Protein AF-A0A2J8B1A2-F1 (afdb_monomer_lite)

Secondary structure (DSSP, 8-state):
-PEEEEEEEEHHHHHHH----TT--HHHHHHHHHHHHGGGGB-TT--B-----------PPP-SS--SS-EEEEEEEE-HHHHHHHHHHHHTSS--HHHHHHHHHHHHHHSSTT--SSSSTT---

Foldseek 3Di:
DFDKAKEWAWPVLCVQQPDDPPPDDPLNSLQVQLQVFLCVQADPVRAGVDDDADFQACPDDDPVPDDPIGIDMHMHGHHPVSVVSLVNVVVVDVDHSRRVSRSSSSRSRQDDPSNPSPPPVPPDD

Structure (mmCIF, N/CA/C/O backbone):
data_AF-A0A2J8B1A2-F1
#
_entry.id   AF-A0A2J8B1A2-F1
#
loop_
_atom_site.group_PDB
_atom_site.id
_atom_site.type_symbol
_atom_site.label_atom_id
_atom_site.label_alt_id
_atom_site.label_comp_id
_atom_site.label_asym_id
_atom_site.label_entity_id
_atom_site.label_seq_id
_atom_site.pdbx_PDB_ins_code
_atom_site.Cartn_x
_atom_site.Cartn_y
_atom_site.Cartn_z
_atom_site.occupancy
_atom_site.B_iso_or_equiv
_atom_site.auth_seq_id
_atom_site.auth_comp_id
_atom_site.auth_asym_id
_atom_site.auth_atom_id
_atom_site.pdbx_PDB_model_num
ATOM 1 N N . MET A 1 1 ? 3.921 16.231 12.729 1.00 57.34 1 MET A N 1
ATOM 2 C CA . MET A 1 1 ? 5.178 15.574 12.301 1.00 57.34 1 MET A CA 1
ATOM 3 C C . MET A 1 1 ? 4.750 14.256 11.677 1.00 57.34 1 MET A C 1
ATOM 5 O O . MET A 1 1 ? 4.120 13.493 12.384 1.00 57.34 1 MET A O 1
ATOM 9 N N . GLY A 1 2 ? 4.925 14.042 10.368 1.00 74.69 2 GLY A N 1
ATOM 10 C CA . GLY A 1 2 ? 4.255 12.924 9.679 1.00 74.69 2 GLY A CA 1
ATOM 11 C C . GLY A 1 2 ? 4.714 11.541 10.159 1.00 74.69 2 GLY A C 1
ATOM 12 O O . GLY A 1 2 ? 5.864 11.372 10.574 1.00 74.69 2 GLY A O 1
ATOM 13 N N . LYS A 1 3 ? 3.827 10.546 10.084 1.00 93.12 3 LYS A N 1
ATOM 14 C CA . LYS A 1 3 ? 4.092 9.169 10.533 1.00 93.12 3 LYS A CA 1
ATOM 15 C C . LYS A 1 3 ? 4.738 8.358 9.417 1.00 93.12 3 LYS A C 1
ATOM 17 O O . LYS A 1 3 ? 4.397 8.524 8.250 1.00 93.12 3 LYS A O 1
ATOM 22 N N . ILE A 1 4 ? 5.695 7.498 9.760 1.00 95.31 4 ILE A N 1
ATOM 23 C CA . ILE A 1 4 ? 6.460 6.736 8.766 1.00 95.31 4 ILE A CA 1
ATOM 24 C C . ILE A 1 4 ? 5.808 5.374 8.537 1.00 95.31 4 ILE A C 1
ATOM 26 O O . ILE A 1 4 ? 5.659 4.588 9.470 1.00 95.31 4 ILE A O 1
ATOM 30 N N . VAL A 1 5 ? 5.505 5.067 7.278 1.00 95.94 5 VAL A N 1
ATOM 31 C CA . VAL A 1 5 ? 5.164 3.717 6.817 1.00 95.94 5 VAL A CA 1
ATOM 32 C C . VAL A 1 5 ? 6.224 3.246 5.825 1.00 95.94 5 VAL A C 1
ATOM 34 O O . VAL A 1 5 ? 6.734 4.027 5.021 1.00 95.94 5 VAL A O 1
ATOM 37 N N . SER A 1 6 ? 6.599 1.972 5.915 1.00 95.44 6 SER A N 1
ATOM 38 C CA . SER A 1 6 ? 7.513 1.331 4.966 1.00 95.44 6 SER A CA 1
ATOM 39 C C . SER A 1 6 ? 6.773 0.261 4.185 1.00 95.44 6 SER A C 1
ATOM 41 O O . SER A 1 6 ? 6.037 -0.521 4.785 1.00 95.44 6 SER A O 1
ATOM 43 N N . VAL A 1 7 ? 6.997 0.219 2.876 1.00 94.88 7 VAL A N 1
ATOM 44 C CA . VAL A 1 7 ? 6.383 -0.741 1.950 1.00 94.88 7 VAL A CA 1
ATOM 45 C C . VAL A 1 7 ? 7.458 -1.400 1.099 1.00 94.88 7 VAL A C 1
ATOM 47 O O . VAL A 1 7 ? 8.445 -0.755 0.741 1.00 94.88 7 VAL A O 1
ATOM 50 N N . ASP A 1 8 ? 7.261 -2.670 0.772 1.00 92.25 8 ASP A N 1
ATOM 51 C CA . ASP A 1 8 ? 8.091 -3.421 -0.160 1.00 92.25 8 ASP A CA 1
ATOM 52 C C . ASP A 1 8 ? 7.287 -3.603 -1.463 1.00 92.25 8 ASP A C 1
ATOM 54 O O . ASP A 1 8 ? 6.296 -4.332 -1.500 1.00 92.25 8 ASP A O 1
ATOM 58 N N . ILE A 1 9 ? 7.695 -2.930 -2.545 1.00 89.31 9 ILE A N 1
ATOM 59 C CA . ILE A 1 9 ? 6.978 -2.954 -3.835 1.00 89.31 9 ILE A CA 1
ATOM 60 C C . ILE A 1 9 ? 7.844 -3.658 -4.896 1.00 89.31 9 ILE A C 1
ATOM 62 O O . ILE A 1 9 ? 9.051 -3.404 -4.956 1.00 89.31 9 ILE A O 1
ATOM 66 N N . PRO A 1 10 ? 7.277 -4.532 -5.754 1.00 86.38 10 PRO A N 1
ATOM 67 C CA . PRO A 1 10 ? 8.035 -5.179 -6.820 1.00 86.38 10 PRO A CA 1
ATOM 68 C C . PRO A 1 10 ? 8.584 -4.166 -7.831 1.00 86.38 10 PRO A C 1
ATOM 70 O O . PRO A 1 10 ? 7.839 -3.352 -8.384 1.00 86.38 10 PRO A O 1
ATOM 73 N N . ASN A 1 11 ? 9.866 -4.288 -8.171 1.00 82.00 11 ASN A N 1
ATOM 74 C CA . ASN A 1 11 ? 10.521 -3.412 -9.145 1.00 82.00 11 ASN A CA 1
ATOM 75 C C . ASN A 1 11 ? 9.856 -3.443 -10.527 1.00 82.00 11 ASN A C 1
ATOM 77 O O . ASN A 1 11 ? 9.821 -2.426 -11.220 1.00 82.00 11 ASN A O 1
ATOM 81 N N . SER A 1 12 ? 9.304 -4.590 -10.926 1.00 79.31 12 SER A N 1
ATOM 82 C CA . SER A 1 12 ? 8.557 -4.738 -12.178 1.00 79.31 12 SER A CA 1
ATOM 83 C C . SER A 1 12 ? 7.296 -3.874 -12.211 1.00 79.31 12 SER A C 1
ATOM 85 O O . SER A 1 12 ? 7.025 -3.246 -13.234 1.00 79.31 12 SER A O 1
ATOM 87 N N . VAL A 1 13 ? 6.572 -3.774 -11.092 1.00 82.94 13 VAL A N 1
ATOM 88 C CA . VAL A 1 13 ? 5.380 -2.925 -10.968 1.00 82.94 13 VAL A CA 1
ATOM 89 C C . VAL A 1 13 ? 5.772 -1.451 -11.038 1.00 82.94 13 VAL A C 1
ATOM 91 O O . VAL A 1 13 ? 5.169 -0.686 -11.786 1.00 82.94 13 VAL A O 1
ATOM 94 N N . ILE A 1 14 ? 6.836 -1.063 -10.334 1.00 85.38 14 ILE A N 1
ATOM 95 C CA . ILE A 1 14 ? 7.335 0.320 -10.332 1.00 85.38 14 ILE A CA 1
ATOM 96 C C . ILE A 1 14 ? 7.725 0.750 -11.745 1.00 85.38 14 ILE A C 1
ATOM 98 O O . ILE A 1 14 ? 7.278 1.791 -12.213 1.00 85.38 14 ILE A O 1
ATOM 102 N N . ARG A 1 15 ? 8.515 -0.064 -12.453 1.00 80.62 15 ARG A N 1
ATOM 103 C CA . ARG A 1 15 ? 8.953 0.244 -13.824 1.00 80.62 15 ARG A CA 1
ATOM 104 C C . ARG A 1 15 ? 7.796 0.316 -14.818 1.00 80.62 15 ARG A C 1
ATOM 106 O O . ARG A 1 15 ? 7.867 1.097 -15.758 1.00 80.62 15 ARG A O 1
ATOM 113 N N . ALA A 1 16 ? 6.777 -0.526 -14.653 1.00 78.44 16 ALA A N 1
ATOM 114 C CA . ALA A 1 16 ? 5.695 -0.646 -15.623 1.00 78.44 16 ALA A CA 1
ATOM 115 C C . ALA A 1 16 ? 4.554 0.359 -15.405 1.00 78.44 16 ALA A C 1
ATOM 117 O O . ALA A 1 16 ? 3.974 0.822 -16.385 1.00 78.44 16 ALA A O 1
ATOM 118 N N . TYR A 1 17 ? 4.229 0.688 -14.151 1.00 79.44 17 TYR A N 1
ATOM 119 C CA . TYR A 1 17 ? 2.990 1.402 -13.816 1.00 79.44 17 TYR A CA 1
ATOM 120 C C . TYR A 1 17 ? 3.214 2.736 -13.104 1.00 79.44 17 TYR A C 1
ATOM 122 O O . TYR A 1 17 ? 2.331 3.595 -13.130 1.00 79.44 17 TYR A O 1
ATOM 130 N N . LEU A 1 18 ? 4.391 2.963 -12.514 1.00 81.81 18 LEU A N 1
ATOM 131 C CA . LEU A 1 18 ? 4.704 4.254 -11.916 1.00 81.81 18 LEU A CA 1
ATOM 132 C C . LEU A 1 18 ? 5.277 5.186 -12.988 1.00 81.81 18 LEU A C 1
ATOM 134 O O . LEU A 1 18 ? 6.462 5.132 -13.316 1.00 81.81 18 LEU A O 1
ATOM 138 N N . LYS A 1 19 ? 4.426 6.057 -13.542 1.00 67.38 19 LYS A N 1
ATOM 139 C CA . LYS A 1 19 ? 4.889 7.159 -14.391 1.00 67.38 19 LYS A CA 1
ATOM 140 C C . LYS A 1 19 ? 5.722 8.112 -13.541 1.00 67.38 19 LYS A C 1
ATOM 142 O O . LYS A 1 19 ? 5.183 8.754 -12.644 1.00 67.38 19 LYS A O 1
ATOM 147 N N . LYS A 1 20 ? 7.022 8.174 -13.808 1.00 62.72 20 LYS A N 1
ATOM 148 C CA . LYS A 1 20 ? 7.902 9.177 -13.218 1.00 62.72 20 LYS A CA 1
ATOM 149 C C . LYS A 1 20 ? 7.802 10.436 -14.071 1.00 62.72 20 LYS A C 1
ATOM 151 O O . LYS A 1 20 ? 8.086 10.368 -15.261 1.00 62.72 20 LYS A O 1
ATOM 156 N N . ASP A 1 21 ? 7.404 11.553 -13.472 1.00 62.66 21 ASP A N 1
ATOM 157 C CA . ASP A 1 21 ? 7.971 12.828 -13.914 1.00 62.66 21 ASP A CA 1
ATOM 158 C C . ASP A 1 21 ? 9.470 12.756 -13.610 1.00 62.66 21 ASP A C 1
ATOM 160 O O . ASP A 1 21 ? 9.844 12.222 -12.560 1.00 62.66 21 ASP A O 1
ATOM 164 N N . ASP A 1 22 ? 10.325 13.256 -14.505 1.00 57.50 22 ASP A N 1
ATOM 165 C CA . ASP A 1 22 ? 11.776 12.986 -14.494 1.00 57.50 22 ASP A CA 1
ATOM 166 C C . ASP A 1 22 ? 12.484 13.304 -13.157 1.00 57.50 22 ASP A C 1
ATOM 168 O O . ASP A 1 22 ? 13.563 12.779 -12.888 1.00 57.50 22 ASP A O 1
ATOM 172 N N . ASN A 1 23 ? 11.852 14.086 -12.272 1.00 66.38 23 ASN A N 1
ATOM 173 C CA . ASN A 1 23 ? 12.392 14.492 -10.974 1.00 66.38 23 ASN A CA 1
ATOM 174 C C . ASN A 1 23 ? 11.625 13.973 -9.734 1.00 66.38 23 ASN A C 1
ATOM 176 O O . ASN A 1 23 ? 12.044 14.256 -8.607 1.00 66.38 23 ASN A O 1
ATOM 180 N N . GLU A 1 24 ? 10.519 13.226 -9.872 1.00 82.94 24 GLU A N 1
ATOM 181 C CA . GLU A 1 24 ? 9.764 12.736 -8.704 1.00 82.94 24 GLU A CA 1
ATOM 182 C C . GLU A 1 24 ? 10.394 11.455 -8.124 1.00 82.94 24 GLU A C 1
ATOM 184 O O . GLU A 1 24 ? 10.493 10.413 -8.778 1.00 82.94 24 GLU A O 1
ATOM 189 N N . LYS A 1 25 ? 10.800 11.503 -6.845 1.00 89.50 25 LYS A N 1
ATOM 190 C CA . LYS A 1 25 ? 11.271 10.311 -6.123 1.00 89.50 25 LYS A CA 1
ATOM 191 C C . LYS A 1 25 ? 10.139 9.285 -6.018 1.00 89.50 25 LYS A C 1
ATOM 193 O O . LYS A 1 25 ? 9.039 9.629 -5.594 1.00 89.50 25 LYS A O 1
ATOM 198 N N . THR A 1 26 ? 10.437 8.006 -6.268 1.00 90.38 26 THR A N 1
ATOM 199 C CA . THR A 1 26 ? 9.466 6.898 -6.153 1.00 90.38 26 THR A CA 1
ATOM 200 C C . THR A 1 26 ? 8.692 6.930 -4.831 1.00 90.38 26 THR A C 1
ATOM 202 O O . THR A 1 26 ? 7.475 6.792 -4.832 1.00 90.38 26 THR A O 1
ATOM 205 N N . SER A 1 27 ? 9.361 7.187 -3.702 1.00 91.69 27 SER A N 1
ATOM 206 C CA . SER A 1 27 ? 8.711 7.269 -2.386 1.00 91.69 27 SER A CA 1
ATOM 207 C C . SER A 1 27 ? 7.663 8.385 -2.278 1.00 91.69 27 SER A C 1
ATOM 209 O O . SER A 1 27 ? 6.678 8.217 -1.564 1.00 91.69 27 SER A O 1
ATOM 211 N N . VAL A 1 28 ? 7.839 9.498 -2.996 1.00 92.31 28 VAL A N 1
ATOM 212 C CA . VAL A 1 28 ? 6.878 10.613 -3.043 1.00 92.31 28 VAL A CA 1
ATOM 213 C C . VAL A 1 28 ? 5.665 10.233 -3.889 1.00 92.31 28 VAL A C 1
ATOM 215 O O . VAL A 1 28 ? 4.529 10.429 -3.458 1.00 92.31 28 VAL A O 1
ATOM 218 N N . ALA A 1 29 ? 5.890 9.594 -5.038 1.00 91.56 29 ALA A N 1
ATOM 219 C CA . ALA A 1 29 ? 4.804 9.114 -5.882 1.00 91.56 29 ALA A CA 1
ATOM 220 C C . ALA A 1 29 ? 3.961 8.037 -5.166 1.00 91.56 29 ALA A C 1
ATOM 222 O O . ALA A 1 29 ? 2.731 8.113 -5.167 1.00 91.56 29 ALA A O 1
ATOM 223 N N . LEU A 1 30 ? 4.610 7.079 -4.490 1.00 93.69 30 LEU A N 1
ATOM 224 C CA . LEU A 1 30 ? 3.942 6.045 -3.690 1.00 93.69 30 LEU A CA 1
ATOM 225 C C . LEU A 1 30 ? 3.171 6.640 -2.504 1.00 93.69 30 LEU A C 1
ATOM 227 O O . LEU A 1 30 ? 2.036 6.234 -2.258 1.00 93.69 30 LEU A O 1
ATOM 231 N N . LYS A 1 31 ? 3.745 7.641 -1.822 1.00 95.06 31 LYS A N 1
ATOM 232 C CA . LYS A 1 31 ? 3.048 8.414 -0.785 1.00 95.06 31 LYS A CA 1
ATOM 233 C C . LYS A 1 31 ? 1.756 9.010 -1.329 1.00 95.06 31 LYS A C 1
ATOM 235 O O . LYS A 1 31 ? 0.698 8.787 -0.753 1.00 95.06 31 LYS A O 1
ATOM 240 N N . ARG A 1 32 ? 1.830 9.740 -2.445 1.00 93.31 32 ARG A N 1
ATOM 241 C CA . ARG A 1 32 ? 0.668 10.402 -3.052 1.00 93.31 32 ARG A CA 1
ATOM 242 C C . ARG A 1 32 ? -0.423 9.401 -3.432 1.00 93.31 32 ARG A C 1
ATOM 244 O O . ARG A 1 32 ? -1.600 9.690 -3.236 1.00 93.31 32 ARG A O 1
ATOM 251 N N . ILE A 1 33 ? -0.040 8.237 -3.964 1.00 93.19 33 ILE A N 1
ATOM 252 C CA . ILE A 1 33 ? -0.979 7.149 -4.269 1.00 93.19 33 ILE A CA 1
ATOM 253 C C . ILE A 1 33 ? -1.678 6.692 -2.990 1.00 93.19 33 ILE A C 1
ATOM 255 O O . ILE A 1 33 ? -2.906 6.701 -2.939 1.00 93.19 33 ILE A O 1
ATOM 259 N N . LEU A 1 34 ? -0.910 6.351 -1.951 1.00 95.38 34 LEU A N 1
ATOM 260 C CA . LEU A 1 34 ? -1.455 5.873 -0.684 1.00 95.38 34 LEU A CA 1
ATOM 261 C C . LEU A 1 34 ? -2.392 6.903 -0.041 1.00 95.38 34 LEU A C 1
ATOM 263 O O . LEU A 1 34 ? -3.530 6.565 0.268 1.00 95.38 34 LEU A O 1
ATOM 267 N N . GLU A 1 35 ? -1.945 8.151 0.106 1.00 95.38 35 GLU A N 1
ATOM 268 C CA . GLU A 1 35 ? -2.711 9.226 0.754 1.00 95.38 35 GLU A CA 1
ATOM 269 C C . GLU A 1 35 ? -3.995 9.584 -0.002 1.00 95.38 35 GLU A C 1
ATOM 271 O O . GLU A 1 35 ? -4.993 9.955 0.610 1.00 95.38 35 GLU A O 1
ATOM 276 N N . LYS A 1 36 ? -4.003 9.452 -1.334 1.00 94.19 36 LYS A N 1
ATOM 277 C CA . LYS A 1 36 ? -5.212 9.664 -2.139 1.00 94.19 36 LYS A CA 1
ATOM 278 C C . LYS A 1 36 ? -6.168 8.471 -2.075 1.00 94.19 36 LYS A C 1
ATOM 280 O O . LYS A 1 36 ? -7.373 8.643 -2.256 1.00 94.19 36 LYS A O 1
ATOM 285 N N . ALA A 1 37 ? -5.644 7.261 -1.901 1.00 93.50 37 ALA A N 1
ATOM 286 C CA . ALA A 1 37 ? -6.409 6.030 -2.043 1.00 93.50 37 ALA A CA 1
ATOM 287 C C . ALA A 1 37 ? -6.969 5.494 -0.727 1.00 93.50 37 ALA A C 1
ATOM 289 O O . ALA A 1 37 ? -8.120 5.063 -0.719 1.00 93.50 37 ALA A O 1
ATOM 290 N N . ILE A 1 38 ? -6.210 5.534 0.375 1.00 95.06 38 ILE A N 1
ATOM 291 C CA . ILE A 1 38 ? -6.647 4.939 1.646 1.00 95.06 38 ILE A CA 1
ATOM 292 C C . ILE A 1 38 ? -7.999 5.485 2.148 1.00 95.06 38 ILE A C 1
ATOM 294 O O . ILE A 1 38 ? -8.819 4.658 2.555 1.00 95.06 38 ILE A O 1
ATOM 298 N N . PRO A 1 39 ? -8.342 6.788 2.021 1.00 94.62 39 PRO A N 1
ATOM 299 C CA . PRO A 1 39 ? -9.636 7.284 2.498 1.00 94.62 39 PRO A CA 1
ATOM 300 C C . PRO A 1 39 ? -10.828 6.716 1.714 1.00 94.62 39 PRO A C 1
ATOM 302 O O . PRO A 1 39 ? -11.933 6.628 2.239 1.00 94.62 39 PRO A O 1
ATOM 305 N N . LYS A 1 40 ? -10.620 6.271 0.464 1.00 92.75 40 LYS A N 1
ATOM 306 C CA . LYS A 1 40 ? -11.686 5.709 -0.387 1.00 92.75 40 LYS A CA 1
ATOM 307 C C . LYS A 1 40 ? -12.241 4.383 0.148 1.00 92.75 40 LYS A C 1
ATOM 309 O O . LYS A 1 40 ? -13.313 3.958 -0.280 1.00 92.75 40 LYS A O 1
ATOM 314 N N . TYR A 1 41 ? -11.514 3.718 1.047 1.00 92.44 41 TYR A N 1
ATOM 315 C CA . TYR A 1 41 ? -11.926 2.452 1.657 1.00 92.44 41 TYR A CA 1
ATOM 316 C C . TYR A 1 41 ? -12.786 2.641 2.910 1.00 92.44 41 TYR A C 1
ATOM 318 O O . TYR A 1 41 ? -13.110 1.661 3.578 1.00 92.44 41 TYR A O 1
ATOM 326 N N . PHE A 1 42 ? -13.182 3.877 3.209 1.00 93.38 42 PHE A N 1
ATOM 327 C CA . PHE A 1 42 ? -14.053 4.222 4.322 1.00 93.38 42 PHE A CA 1
ATOM 328 C C . PHE A 1 42 ? -15.376 4.802 3.803 1.00 93.38 42 PHE A C 1
ATOM 330 O O . PHE A 1 42 ? -15.450 5.368 2.708 1.00 93.38 42 PHE A O 1
ATOM 337 N N . ASP A 1 43 ? -16.466 4.593 4.538 1.00 91.00 43 ASP A N 1
ATOM 338 C CA . ASP A 1 43 ? -17.727 5.293 4.284 1.00 91.00 43 ASP A CA 1
ATOM 339 C C . ASP A 1 43 ? -17.719 6.715 4.869 1.00 91.00 43 ASP A C 1
ATOM 341 O O . ASP A 1 43 ? -16.757 7.147 5.499 1.00 91.00 43 ASP A O 1
ATOM 345 N N . HIS A 1 44 ? -18.803 7.462 4.649 1.00 89.12 44 HIS A N 1
ATOM 346 C CA . HIS A 1 44 ? -18.943 8.816 5.190 1.00 89.12 44 HIS A CA 1
ATOM 347 C C . HIS A 1 44 ? -18.997 8.852 6.732 1.00 89.12 44 HIS A C 1
ATOM 349 O O . HIS A 1 44 ? -18.791 9.906 7.324 1.00 89.12 44 HIS A O 1
ATOM 355 N N . PHE A 1 45 ? -19.242 7.710 7.380 1.00 87.75 45 PHE A N 1
ATOM 356 C CA . PHE A 1 45 ? -19.251 7.546 8.833 1.00 87.75 45 PHE A CA 1
ATOM 357 C C . PHE A 1 45 ? -17.900 7.057 9.386 1.00 87.75 45 PHE A C 1
ATOM 359 O O . PHE A 1 45 ? -17.772 6.881 10.595 1.00 87.75 45 PHE A O 1
ATOM 366 N N . GLY A 1 46 ? -16.893 6.840 8.532 1.00 84.38 46 GLY A N 1
ATOM 367 C CA . GLY A 1 46 ? -15.583 6.326 8.932 1.00 84.38 46 GLY A CA 1
ATOM 368 C C . GLY A 1 46 ? -15.530 4.807 9.128 1.00 84.38 46 GLY A C 1
ATOM 369 O O . GLY A 1 46 ? -14.562 4.300 9.690 1.00 84.38 46 GLY A O 1
ATOM 370 N N . ASN A 1 47 ? -16.527 4.050 8.661 1.00 89.19 47 ASN A N 1
ATOM 371 C CA . ASN A 1 47 ? -16.473 2.590 8.704 1.00 89.19 47 ASN A CA 1
ATOM 372 C C . ASN A 1 47 ? -15.631 2.051 7.549 1.00 89.19 47 ASN A C 1
ATOM 374 O O . ASN A 1 47 ? -15.838 2.412 6.386 1.00 89.19 47 ASN A O 1
ATOM 378 N N . PHE A 1 48 ? -14.721 1.131 7.862 1.00 91.50 48 PHE A N 1
ATOM 379 C CA . PHE A 1 48 ? -13.911 0.452 6.861 1.00 91.50 48 PHE A CA 1
ATOM 380 C C . PHE A 1 48 ? -14.774 -0.499 6.014 1.00 91.50 48 PHE A C 1
ATOM 382 O O . PHE A 1 48 ? -15.372 -1.443 6.527 1.00 91.50 48 PHE A O 1
ATOM 389 N N . LYS A 1 49 ? -14.821 -0.272 4.697 1.00 90.75 49 LYS A N 1
ATOM 390 C CA . LYS A 1 49 ? -15.646 -1.035 3.741 1.00 90.75 49 LYS A CA 1
ATOM 391 C C . LYS A 1 49 ? -14.994 -2.325 3.233 1.00 90.75 49 LYS A C 1
ATOM 393 O O . LYS A 1 49 ? -15.632 -3.072 2.493 1.00 90.75 49 LYS A O 1
ATOM 398 N N . GLY A 1 50 ? -13.737 -2.584 3.590 1.00 86.62 50 GLY A N 1
ATOM 399 C CA . GLY A 1 50 ? -12.976 -3.723 3.078 1.00 86.62 50 GLY A CA 1
ATOM 400 C C . GLY A 1 50 ? -12.204 -3.429 1.790 1.00 86.62 50 GLY A C 1
ATOM 401 O O . GLY A 1 50 ? -12.449 -2.451 1.084 1.00 86.62 50 GLY A O 1
ATOM 402 N N . PHE A 1 51 ? -11.262 -4.317 1.467 1.00 83.88 51 PHE A N 1
ATOM 403 C CA . PHE A 1 51 ? -10.526 -4.298 0.204 1.00 83.88 51 PHE A CA 1
ATOM 404 C C . PHE A 1 51 ? -11.178 -5.265 -0.783 1.00 83.88 51 PHE A C 1
ATOM 406 O O . PHE A 1 51 ? -11.137 -6.477 -0.586 1.00 83.88 51 PHE A O 1
ATOM 413 N N . LYS A 1 52 ? -11.738 -4.748 -1.878 1.00 81.12 52 LYS A N 1
ATOM 414 C CA . LYS A 1 52 ? -12.085 -5.578 -3.037 1.00 81.12 52 LYS A CA 1
ATOM 415 C C . LYS A 1 52 ? -10.895 -5.594 -3.986 1.00 81.12 52 LYS A C 1
ATOM 417 O O . LYS A 1 52 ? -10.575 -4.546 -4.534 1.00 81.12 52 LYS A O 1
ATOM 422 N N . ILE A 1 53 ? -10.237 -6.734 -4.160 1.00 74.69 53 ILE A N 1
ATOM 423 C CA . ILE A 1 53 ? -9.040 -6.867 -5.002 1.00 74.69 53 ILE A CA 1
ATOM 424 C C . ILE A 1 53 ? -9.410 -7.651 -6.259 1.00 74.69 53 ILE A C 1
ATOM 426 O O . ILE A 1 53 ? -9.853 -8.790 -6.161 1.00 74.69 53 ILE A O 1
ATOM 430 N N . ASN A 1 54 ? -9.214 -7.034 -7.419 1.00 70.31 54 ASN A N 1
ATOM 431 C CA . ASN A 1 54 ? -9.572 -7.542 -8.739 1.00 70.31 54 ASN A CA 1
ATOM 432 C C . ASN A 1 54 ? -8.393 -7.374 -9.722 1.00 70.31 54 ASN A C 1
ATOM 434 O O . ASN A 1 54 ? -8.570 -6.880 -10.834 1.00 70.31 54 ASN A O 1
ATOM 438 N N . PHE A 1 55 ? -7.181 -7.777 -9.327 1.00 67.19 55 PHE A N 1
ATOM 439 C CA . PHE A 1 55 ? -6.043 -7.880 -10.243 1.00 67.19 55 PHE A CA 1
ATOM 440 C C . PHE A 1 55 ? -5.413 -9.274 -10.189 1.00 67.19 55 PHE A C 1
ATOM 442 O O . PHE A 1 55 ? -5.196 -9.838 -9.118 1.00 67.19 55 PHE A O 1
ATOM 449 N N . THR A 1 56 ? -5.066 -9.805 -11.359 1.00 59.47 56 THR A N 1
ATOM 450 C CA . THR A 1 56 ? -4.448 -11.127 -11.533 1.00 59.47 56 THR A CA 1
ATOM 451 C C . THR A 1 56 ? -2.994 -10.975 -11.979 1.00 59.47 56 THR A C 1
ATOM 453 O O . THR A 1 56 ? -2.597 -11.432 -13.044 1.00 59.47 56 THR A O 1
ATOM 456 N N . VAL A 1 57 ? -2.177 -10.282 -11.181 1.00 59.62 57 VAL A N 1
ATOM 457 C CA . VAL A 1 57 ? -0.735 -10.186 -11.455 1.00 59.62 57 VAL A CA 1
ATOM 458 C C . VAL A 1 57 ? -0.023 -11.259 -10.648 1.00 59.62 57 VAL A C 1
ATOM 460 O O . VAL A 1 57 ? -0.119 -11.242 -9.419 1.00 59.62 57 VAL A O 1
ATOM 463 N N . PRO A 1 58 ? 0.711 -12.183 -11.289 1.00 54.41 58 PRO A N 1
ATOM 464 C CA . PRO A 1 58 ? 1.481 -13.161 -10.553 1.00 54.41 58 PRO A CA 1
ATOM 465 C C . PRO A 1 58 ? 2.659 -12.462 -9.864 1.00 54.41 58 PRO A C 1
ATOM 467 O O . PRO A 1 58 ? 3.708 -12.182 -10.445 1.00 54.41 58 PRO A O 1
ATOM 470 N N . LEU A 1 59 ? 2.467 -12.164 -8.583 1.00 55.47 59 LEU A N 1
ATOM 471 C CA . LEU A 1 59 ? 3.510 -11.735 -7.664 1.00 55.47 59 LEU A CA 1
ATOM 472 C C . LEU A 1 59 ? 4.142 -13.011 -7.086 1.00 55.47 59 LEU A C 1
ATOM 474 O O . LEU A 1 59 ? 3.847 -13.405 -5.964 1.00 55.47 59 LEU A O 1
ATOM 478 N N . PHE A 1 60 ? 4.904 -13.740 -7.909 1.00 54.12 60 PHE A N 1
ATOM 479 C CA . PHE A 1 60 ? 5.377 -15.088 -7.571 1.00 54.12 60 PHE A CA 1
ATOM 480 C C . PHE A 1 60 ? 6.137 -15.143 -6.232 1.00 54.12 60 PHE A C 1
ATOM 482 O O . PHE A 1 60 ? 7.038 -14.340 -5.970 1.00 54.12 60 PHE A O 1
ATOM 489 N N . LEU A 1 61 ? 5.796 -16.148 -5.418 1.00 43.84 61 LEU A N 1
ATOM 490 C CA . LEU A 1 61 ? 6.584 -16.609 -4.277 1.00 43.84 61 LEU A CA 1
ATOM 491 C C . LEU A 1 61 ? 7.761 -17.439 -4.802 1.00 43.84 61 LEU A C 1
ATOM 493 O O . LEU A 1 61 ? 7.585 -18.302 -5.655 1.00 43.84 61 LEU A O 1
ATOM 497 N N . ALA A 1 62 ? 8.960 -17.145 -4.305 1.00 39.75 62 ALA A N 1
ATOM 498 C CA . ALA A 1 62 ? 10.202 -17.792 -4.709 1.00 39.75 62 ALA A CA 1
ATOM 499 C C . ALA A 1 62 ? 10.154 -19.314 -4.474 1.00 39.75 62 ALA A C 1
ATOM 501 O O . ALA A 1 62 ? 10.121 -19.755 -3.329 1.00 39.75 62 ALA A O 1
ATOM 502 N N . ASP A 1 63 ? 10.248 -20.112 -5.533 1.00 44.03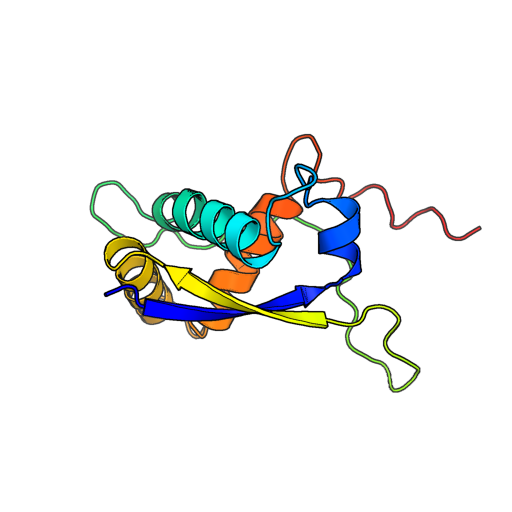 63 ASP A N 1
ATOM 503 C CA . ASP A 1 63 ? 10.414 -21.573 -5.490 1.00 44.03 63 ASP A CA 1
ATOM 504 C C . ASP A 1 63 ? 11.893 -21.981 -5.311 1.00 44.03 63 ASP A C 1
ATOM 506 O O . ASP A 1 63 ? 12.367 -22.995 -5.821 1.00 44.03 63 ASP A O 1
ATOM 510 N N . GLY A 1 64 ? 12.664 -21.171 -4.579 1.00 44.75 64 GLY A N 1
ATOM 511 C CA . GLY A 1 64 ? 14.087 -21.415 -4.322 1.00 44.75 64 GLY A CA 1
ATOM 512 C C . GLY A 1 64 ? 15.010 -21.189 -5.527 1.00 44.75 64 GLY A C 1
ATOM 513 O O . GLY A 1 64 ? 16.229 -21.209 -5.360 1.00 44.75 64 GLY A O 1
ATOM 514 N N . LYS A 1 65 ? 14.474 -20.899 -6.717 1.00 50.66 65 LYS A N 1
ATOM 515 C CA . LYS A 1 65 ? 15.252 -20.485 -7.887 1.00 50.66 65 LYS A CA 1
ATOM 516 C C . LYS A 1 65 ? 15.048 -18.986 -8.093 1.00 50.66 65 LYS A C 1
ATOM 518 O O . LYS A 1 65 ? 13.933 -18.515 -8.246 1.00 50.66 65 LYS A O 1
ATOM 523 N N . GLN A 1 66 ? 16.148 -18.245 -7.954 1.00 46.62 66 GLN A N 1
ATOM 524 C CA . GLN A 1 66 ? 16.354 -16.821 -8.257 1.00 46.62 66 GLN A CA 1
ATOM 525 C C . GLN A 1 66 ? 15.082 -15.956 -8.404 1.00 46.62 66 GLN A C 1
ATOM 527 O O . GLN A 1 66 ? 14.376 -16.026 -9.405 1.00 46.62 66 GLN A O 1
ATOM 532 N N . ARG A 1 67 ? 14.829 -15.061 -7.433 1.00 52.09 67 ARG A N 1
ATOM 533 C CA . ARG A 1 67 ? 13.720 -14.089 -7.492 1.00 52.09 67 ARG A CA 1
ATOM 534 C C . ARG A 1 67 ? 13.797 -13.275 -8.789 1.00 52.09 67 ARG A C 1
ATOM 536 O O . ARG A 1 67 ? 14.594 -12.347 -8.883 1.00 52.09 67 ARG A O 1
ATOM 543 N N . VAL A 1 68 ? 12.936 -13.589 -9.756 1.00 52.97 68 VAL A N 1
ATOM 544 C CA . VAL A 1 68 ? 12.854 -12.874 -11.044 1.00 52.97 68 VAL A CA 1
ATOM 545 C C . VAL A 1 68 ? 12.386 -11.420 -10.845 1.00 52.97 68 VAL A C 1
ATOM 547 O O . VAL A 1 68 ? 12.693 -10.555 -11.657 1.00 52.97 68 VAL A O 1
ATOM 550 N N . ASN A 1 69 ? 11.737 -11.112 -9.711 1.00 58.84 69 ASN A N 1
ATOM 551 C CA . ASN A 1 69 ? 11.352 -9.756 -9.315 1.00 58.84 69 ASN A CA 1
ATOM 552 C C . ASN A 1 69 ? 11.923 -9.394 -7.937 1.00 58.84 69 ASN A C 1
ATOM 554 O O . ASN A 1 69 ? 11.467 -9.885 -6.902 1.00 58.84 69 ASN A O 1
ATOM 558 N N . THR A 1 70 ? 12.918 -8.509 -7.911 1.00 73.88 70 THR A N 1
ATOM 559 C CA . THR A 1 70 ? 13.395 -7.886 -6.672 1.00 73.88 70 THR A CA 1
ATOM 560 C C . THR A 1 70 ? 12.354 -6.892 -6.155 1.00 73.88 70 THR A C 1
ATOM 562 O O . THR A 1 70 ? 11.736 -6.158 -6.927 1.00 73.88 70 THR A O 1
ATOM 565 N N . PHE A 1 71 ? 12.131 -6.902 -4.842 1.00 83.69 71 PHE A N 1
ATOM 566 C CA . PHE A 1 71 ? 11.318 -5.902 -4.155 1.00 83.69 71 PHE A CA 1
ATOM 567 C C . PHE A 1 71 ? 12.247 -4.804 -3.659 1.00 83.69 71 PHE A C 1
ATOM 569 O O . PHE A 1 71 ? 13.325 -5.105 -3.141 1.00 83.69 71 PHE A O 1
ATOM 576 N N . GLU A 1 72 ? 11.826 -3.555 -3.794 1.00 87.56 72 GLU A N 1
ATOM 577 C CA . GLU A 1 72 ? 12.523 -2.421 -3.202 1.00 87.56 72 GLU A CA 1
ATOM 578 C C . GLU A 1 72 ? 11.699 -1.856 -2.046 1.00 87.56 72 GLU A C 1
ATOM 580 O O . GLU A 1 72 ? 10.468 -1.758 -2.118 1.00 87.56 72 GLU A O 1
ATOM 585 N N . ARG A 1 73 ? 12.398 -1.530 -0.955 1.00 92.69 73 ARG A N 1
ATOM 586 C CA . ARG A 1 73 ? 11.799 -0.968 0.251 1.00 92.69 73 ARG A CA 1
ATOM 587 C C . ARG A 1 73 ? 11.755 0.547 0.155 1.00 92.69 73 ARG A C 1
ATOM 589 O O . ARG A 1 73 ? 12.793 1.189 0.014 1.00 92.69 73 ARG A O 1
ATOM 596 N N . TYR A 1 74 ? 10.575 1.116 0.364 1.00 94.12 74 TYR A N 1
ATOM 597 C CA . TYR A 1 74 ? 10.371 2.559 0.406 1.00 94.12 74 TYR A CA 1
ATOM 598 C C . TYR A 1 74 ? 9.774 2.974 1.742 1.00 94.12 74 TYR A C 1
ATOM 600 O O . TYR A 1 74 ? 8.703 2.505 2.121 1.00 94.12 74 TYR A O 1
ATOM 608 N N . ALA A 1 75 ? 10.454 3.887 2.432 1.00 94.94 75 ALA A N 1
ATOM 609 C CA . ALA A 1 75 ? 9.920 4.574 3.599 1.00 94.94 75 ALA A CA 1
ATOM 610 C C . ALA A 1 75 ? 9.315 5.917 3.172 1.00 94.94 75 ALA A C 1
ATOM 612 O O . ALA A 1 75 ? 9.939 6.685 2.433 1.00 94.94 75 ALA A O 1
ATOM 613 N N . MET A 1 76 ? 8.105 6.203 3.640 1.00 94.75 76 MET A N 1
ATOM 614 C CA . MET A 1 76 ? 7.388 7.439 3.341 1.00 94.75 76 MET A CA 1
ATOM 615 C C . MET A 1 76 ? 6.740 8.010 4.602 1.00 94.75 76 MET A C 1
ATOM 617 O O . MET A 1 76 ? 6.241 7.266 5.444 1.00 94.75 76 MET A O 1
ATOM 621 N N . SER A 1 77 ? 6.758 9.338 4.729 1.00 95.88 77 SER A N 1
ATOM 622 C CA . SER A 1 77 ? 6.074 10.060 5.806 1.00 95.88 77 SER A CA 1
ATOM 623 C C . SER A 1 77 ? 4.696 10.507 5.320 1.00 95.88 77 SER A C 1
ATOM 625 O O . SER A 1 77 ? 4.614 11.347 4.416 1.00 95.88 77 SER A O 1
ATOM 627 N N . ILE A 1 78 ? 3.640 9.932 5.892 1.00 95.75 78 ILE A N 1
ATOM 628 C CA . ILE A 1 78 ? 2.237 10.214 5.558 1.00 95.75 78 ILE A CA 1
ATOM 629 C C . ILE A 1 78 ? 1.587 11.146 6.589 1.00 95.75 78 ILE A C 1
ATOM 631 O O . ILE A 1 78 ? 2.101 11.314 7.703 1.00 95.75 78 ILE A O 1
ATOM 635 N N . SER A 1 79 ? 0.470 11.767 6.211 1.00 95.88 79 SER A N 1
ATOM 636 C CA . SER A 1 79 ? -0.352 12.575 7.118 1.00 95.88 79 SER A CA 1
ATOM 637 C C . SER A 1 79 ? -0.925 11.751 8.278 1.00 95.88 79 SER A C 1
ATOM 639 O O . SER A 1 79 ? -1.087 10.534 8.175 1.00 95.88 79 SER A O 1
ATOM 641 N N . GLU A 1 80 ? -1.243 12.426 9.387 1.00 95.00 80 GLU A N 1
ATOM 642 C CA . GLU A 1 80 ? -1.882 11.795 10.554 1.00 95.00 80 GLU A CA 1
ATOM 643 C C . GLU A 1 80 ? -3.243 11.188 10.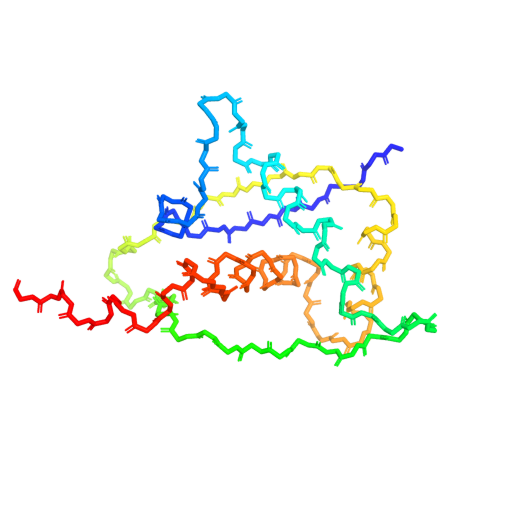186 1.00 95.00 80 GLU A C 1
ATOM 645 O O . GLU A 1 80 ? -3.517 10.057 10.5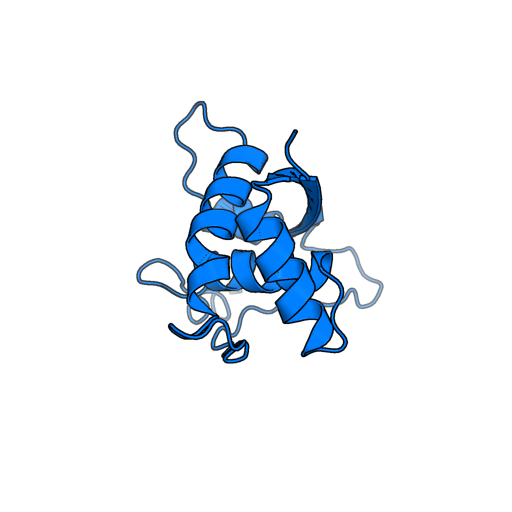67 1.00 95.00 80 GLU A O 1
ATOM 650 N N . ASP A 1 81 ? -4.047 11.867 9.362 1.00 94.38 81 ASP A N 1
ATOM 651 C CA . ASP A 1 81 ? -5.358 11.357 8.929 1.00 94.38 81 ASP A CA 1
ATOM 652 C C . ASP A 1 81 ? -5.235 10.026 8.173 1.00 94.38 81 ASP A C 1
ATOM 654 O O . ASP A 1 81 ? -5.975 9.074 8.421 1.00 94.38 81 ASP A O 1
ATOM 658 N N . ASN A 1 82 ? -4.249 9.920 7.277 1.00 95.81 82 ASN A N 1
ATOM 659 C CA . ASN A 1 82 ? -3.995 8.682 6.544 1.00 95.81 82 ASN A CA 1
ATOM 660 C C . ASN A 1 82 ? -3.375 7.605 7.441 1.00 95.81 82 ASN A C 1
ATOM 662 O O . ASN A 1 82 ? -3.638 6.417 7.245 1.00 95.81 82 ASN A O 1
ATOM 666 N N . TRP A 1 83 ? -2.580 7.994 8.440 1.00 96.50 83 TRP A N 1
ATOM 667 C CA . TRP A 1 83 ? -2.102 7.070 9.466 1.00 96.50 83 TRP A CA 1
ATOM 668 C C . TRP A 1 83 ? -3.253 6.500 10.297 1.00 96.50 83 TRP A C 1
ATOM 670 O O . TRP A 1 83 ? -3.272 5.298 10.568 1.00 96.50 83 TRP A O 1
ATOM 680 N N . GLU A 1 84 ? -4.238 7.325 10.641 1.00 95.25 84 GLU A N 1
ATOM 681 C CA . GLU A 1 84 ? -5.426 6.888 11.364 1.00 95.25 84 GLU A CA 1
ATOM 682 C C . GLU A 1 84 ? -6.302 5.972 10.507 1.00 95.25 84 GLU A C 1
ATOM 684 O O . GLU A 1 84 ? -6.746 4.930 10.983 1.00 95.25 84 GLU A O 1
ATOM 689 N N . CYS A 1 85 ? -6.426 6.245 9.206 1.00 95.50 85 CYS A N 1
ATOM 690 C CA . CYS A 1 85 ? -7.055 5.299 8.283 1.00 95.50 85 CYS A CA 1
ATOM 691 C C . CYS A 1 85 ? -6.337 3.932 8.300 1.00 95.50 85 CYS A C 1
ATOM 693 O O . CYS A 1 85 ? -6.982 2.884 8.326 1.00 95.50 85 CYS A O 1
ATOM 695 N N . LEU A 1 86 ? -4.998 3.902 8.346 1.00 96.06 86 LEU A N 1
ATOM 696 C CA . LEU A 1 86 ? -4.251 2.644 8.489 1.00 96.06 86 LEU A CA 1
ATOM 697 C C . LEU A 1 86 ? -4.452 1.982 9.865 1.00 96.06 86 LEU A C 1
ATOM 699 O O . LEU A 1 86 ? -4.449 0.752 9.944 1.00 96.06 86 LEU A O 1
ATOM 703 N N . ASN A 1 87 ? -4.606 2.752 10.950 1.00 95.00 87 ASN A N 1
ATOM 704 C CA . ASN A 1 87 ? -4.963 2.225 12.275 1.00 95.00 87 ASN A CA 1
ATOM 705 C C . ASN A 1 87 ? -6.329 1.543 12.244 1.00 95.00 87 ASN A C 1
ATOM 707 O O . ASN A 1 87 ? -6.445 0.393 12.664 1.00 95.00 87 ASN A O 1
ATOM 711 N N . GLN A 1 88 ? -7.331 2.227 11.702 1.00 93.81 88 GLN A N 1
ATOM 712 C CA . GLN A 1 88 ? -8.694 1.724 11.635 1.00 93.81 88 GLN A CA 1
ATOM 713 C C . GLN A 1 88 ? -8.775 0.487 10.742 1.00 93.81 88 GLN A C 1
ATOM 715 O O . GLN A 1 88 ? -9.253 -0.550 11.190 1.00 93.81 88 GLN A O 1
ATOM 720 N N . ALA A 1 89 ? -8.220 0.526 9.526 1.00 93.69 89 ALA A N 1
ATOM 721 C CA . ALA A 1 89 ? -8.196 -0.645 8.644 1.00 93.69 89 ALA A CA 1
ATOM 722 C C . ALA A 1 89 ? -7.477 -1.846 9.288 1.00 93.69 89 ALA A C 1
ATOM 724 O O . ALA A 1 89 ? -7.898 -2.989 9.108 1.00 93.69 89 ALA A O 1
ATOM 725 N N . GLN A 1 90 ? -6.421 -1.607 10.075 1.00 94.25 90 GLN A N 1
ATOM 726 C CA . GLN A 1 90 ? -5.780 -2.664 10.856 1.00 94.25 90 GLN A CA 1
ATOM 727 C C . GLN A 1 90 ? -6.693 -3.200 11.966 1.00 94.25 90 GLN A C 1
ATOM 729 O O . GLN A 1 90 ? -6.667 -4.393 12.216 1.00 94.25 90 GLN A O 1
ATOM 734 N N . ALA A 1 91 ? -7.503 -2.373 12.626 1.00 91.81 91 ALA A N 1
ATOM 735 C CA . ALA A 1 91 ? -8.434 -2.850 13.652 1.00 91.81 91 ALA A CA 1
ATOM 736 C C . ALA A 1 91 ? -9.542 -3.754 13.074 1.00 91.81 91 ALA A C 1
ATOM 738 O O . ALA A 1 91 ? -10.008 -4.666 13.752 1.00 91.81 91 ALA A O 1
ATOM 739 N N . TYR A 1 92 ? -9.932 -3.533 11.814 1.00 88.75 92 TYR A N 1
ATOM 740 C CA . TYR A 1 92 ? -10.939 -4.336 11.107 1.00 88.75 92 TYR A CA 1
ATOM 741 C C . TYR A 1 92 ? -10.367 -5.550 10.354 1.00 88.75 92 TYR A C 1
ATOM 743 O O . TYR A 1 92 ? -11.125 -6.309 9.749 1.00 88.75 92 TYR A O 1
ATOM 751 N N . THR A 1 93 ? -9.045 -5.747 10.345 1.00 86.44 93 THR A N 1
ATOM 752 C CA . THR A 1 93 ? -8.387 -6.841 9.610 1.00 86.44 93 THR A CA 1
ATOM 753 C C . THR A 1 93 ? -7.308 -7.513 10.462 1.00 86.44 93 THR A C 1
ATOM 755 O O . THR A 1 93 ? -6.918 -7.022 11.510 1.00 86.44 93 THR A O 1
ATOM 758 N N . SER A 1 94 ? -6.771 -8.650 10.019 1.00 88.19 94 SER A N 1
ATOM 759 C CA . SER A 1 94 ? -5.566 -9.245 10.623 1.00 88.19 94 SER A CA 1
ATOM 760 C C . SER A 1 94 ? -4.264 -8.719 9.999 1.00 88.19 94 SER A C 1
ATOM 762 O O . SER A 1 94 ? -3.179 -9.231 10.278 1.00 88.19 94 SER A O 1
ATOM 764 N N . LEU A 1 95 ? -4.354 -7.717 9.117 1.00 91.19 95 LEU A N 1
ATOM 765 C CA . LEU A 1 95 ? -3.236 -7.245 8.311 1.00 91.19 95 LEU A CA 1
ATOM 766 C C . LEU A 1 95 ? -2.422 -6.175 9.039 1.00 91.19 95 LEU A C 1
ATOM 768 O O . LEU A 1 95 ? -2.937 -5.333 9.772 1.00 91.19 95 LEU A O 1
ATOM 772 N N . SER A 1 96 ? -1.113 -6.167 8.791 1.00 95.06 96 SER A N 1
ATOM 773 C CA . SER A 1 96 ? -0.255 -5.075 9.249 1.00 95.06 96 SER A CA 1
ATOM 774 C C . SER A 1 96 ? -0.520 -3.794 8.448 1.00 95.06 96 SER A C 1
ATOM 776 O O . SER A 1 96 ? -0.883 -3.860 7.273 1.00 95.06 96 SER A O 1
ATOM 778 N N . LYS A 1 97 ? -0.244 -2.615 9.026 1.00 95.38 97 LYS A N 1
ATOM 779 C CA . LYS A 1 97 ? -0.309 -1.329 8.295 1.00 95.38 97 LYS A CA 1
ATOM 780 C C . LYS A 1 97 ? 0.523 -1.335 7.014 1.00 95.38 97 LYS A C 1
ATOM 782 O O . LYS A 1 97 ? 0.106 -0.775 6.009 1.00 95.38 97 LYS A O 1
ATOM 787 N N . LYS A 1 98 ? 1.690 -1.987 7.061 1.00 95.31 98 LYS A N 1
ATOM 7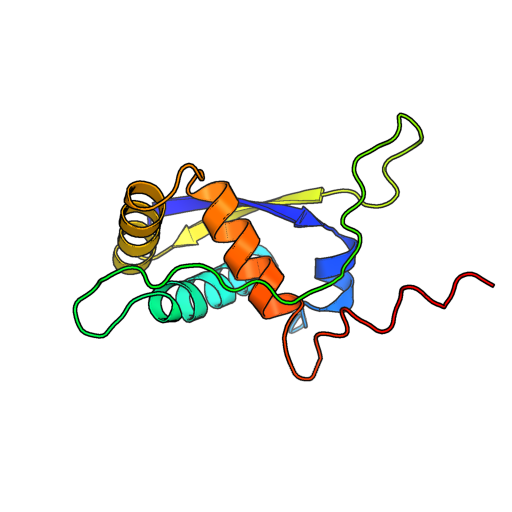88 C CA . LYS A 1 98 ? 2.556 -2.205 5.900 1.00 95.31 98 LYS A CA 1
ATOM 789 C C . LYS A 1 98 ? 1.808 -2.970 4.809 1.00 95.31 98 LYS A C 1
ATOM 791 O O . LYS A 1 98 ? 1.720 -2.483 3.691 1.00 95.31 98 LYS A O 1
ATOM 796 N N . SER A 1 99 ? 1.230 -4.120 5.153 1.00 93.56 99 SER A N 1
ATOM 797 C CA . SER A 1 99 ? 0.490 -4.963 4.206 1.00 93.56 99 SER A CA 1
ATOM 798 C C . SER A 1 99 ? -0.721 -4.236 3.627 1.00 93.56 99 SER A C 1
ATOM 800 O O . SER A 1 99 ? -0.983 -4.325 2.434 1.00 93.56 99 SER A O 1
ATOM 802 N N . ILE A 1 100 ? -1.431 -3.468 4.454 1.00 95.31 100 ILE A N 1
ATOM 803 C CA . ILE A 1 100 ? -2.545 -2.625 4.013 1.00 95.31 100 ILE A CA 1
ATOM 804 C C . ILE A 1 100 ? -2.059 -1.572 3.009 1.00 95.31 100 ILE A C 1
ATOM 806 O O . ILE A 1 100 ? -2.634 -1.441 1.930 1.00 95.31 100 ILE A O 1
ATOM 810 N N . ALA A 1 101 ? -0.983 -0.851 3.330 1.00 96.62 101 ALA A N 1
ATOM 811 C CA . ALA A 1 101 ? -0.407 0.152 2.441 1.00 96.62 101 ALA A CA 1
ATOM 812 C C . ALA A 1 101 ? 0.070 -0.461 1.112 1.00 96.62 101 ALA A C 1
ATOM 814 O O . ALA A 1 101 ? -0.195 0.101 0.052 1.00 96.62 101 ALA A O 1
ATOM 815 N N . GLU A 1 102 ? 0.714 -1.630 1.153 1.00 94.50 102 GLU A N 1
ATOM 816 C CA . GLU A 1 102 ? 1.126 -2.388 -0.034 1.00 94.50 102 GLU A CA 1
ATOM 817 C C . GLU A 1 102 ? -0.074 -2.785 -0.896 1.00 94.50 102 GLU A C 1
ATOM 819 O O . GLU A 1 102 ? -0.052 -2.537 -2.099 1.00 94.50 102 GLU A O 1
ATOM 824 N N . ILE A 1 103 ? -1.141 -3.329 -0.300 1.00 91.94 103 ILE A N 1
ATOM 825 C CA . ILE A 1 103 ? -2.372 -3.696 -1.018 1.00 91.94 103 ILE A CA 1
ATOM 826 C C . ILE A 1 103 ? -2.981 -2.477 -1.705 1.00 91.94 103 ILE A C 1
ATOM 828 O O . ILE A 1 103 ? -3.301 -2.549 -2.888 1.00 91.94 103 ILE A O 1
ATOM 832 N N . VAL A 1 104 ? -3.121 -1.358 -0.991 1.00 92.75 104 VAL A N 1
ATOM 833 C CA . VAL A 1 104 ? -3.717 -0.130 -1.537 1.00 92.75 104 VAL A CA 1
ATOM 834 C C . VAL A 1 104 ? -2.887 0.418 -2.696 1.00 92.75 104 VAL A C 1
ATOM 836 O O . VAL A 1 104 ? -3.438 0.729 -3.751 1.00 92.75 104 VAL A O 1
ATOM 839 N N . ILE A 1 105 ? -1.565 0.492 -2.528 1.00 92.81 105 ILE A N 1
ATOM 840 C CA . ILE A 1 105 ? -0.644 0.959 -3.570 1.00 92.81 105 ILE A CA 1
ATOM 841 C C . ILE A 1 105 ? -0.696 0.041 -4.791 1.00 92.81 105 ILE A C 1
ATOM 843 O O . ILE A 1 105 ? -0.848 0.521 -5.912 1.00 92.81 105 ILE A O 1
ATOM 847 N N . LEU A 1 106 ? -0.564 -1.272 -4.588 1.00 89.94 106 LEU A N 1
ATOM 848 C CA . LEU A 1 106 ? -0.564 -2.244 -5.678 1.00 89.94 106 LEU A CA 1
ATOM 849 C C . LEU A 1 106 ? -1.895 -2.226 -6.415 1.00 89.94 106 LEU A C 1
ATOM 851 O O . LEU A 1 106 ? -1.902 -2.202 -7.638 1.00 89.94 106 LEU A O 1
ATOM 855 N N . LYS A 1 107 ? -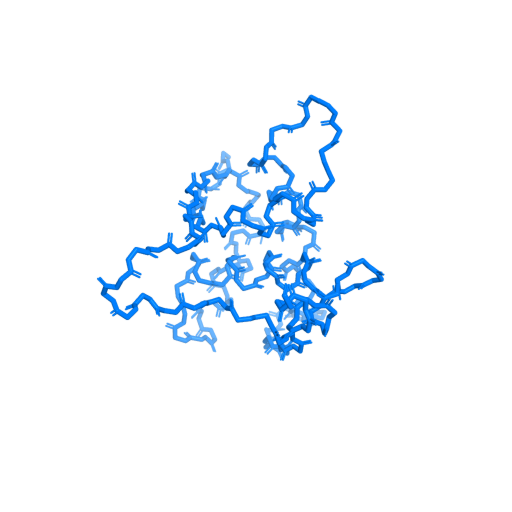3.008 -2.157 -5.689 1.00 88.00 107 LYS A N 1
ATOM 856 C CA . LYS A 1 107 ? -4.333 -2.050 -6.285 1.00 88.00 107 LYS A CA 1
ATOM 857 C C . LYS A 1 107 ? -4.460 -0.810 -7.166 1.00 88.00 107 LYS A C 1
ATOM 859 O O . LYS A 1 107 ? -4.876 -0.945 -8.303 1.00 88.00 107 LYS A O 1
ATOM 864 N N . GLU A 1 108 ? -4.060 0.371 -6.703 1.00 87.94 108 GLU A N 1
ATOM 865 C CA . GLU A 1 108 ? -4.156 1.593 -7.523 1.00 87.94 108 GLU A CA 1
ATOM 866 C C . GLU A 1 108 ? -3.185 1.599 -8.716 1.00 87.94 108 GLU A C 1
ATOM 868 O O . GLU A 1 108 ? -3.463 2.231 -9.733 1.00 87.94 108 GLU A O 1
ATOM 873 N N . LEU A 1 109 ? -2.043 0.910 -8.615 1.00 86.75 109 LEU A N 1
ATOM 874 C CA . LEU A 1 109 ? -1.103 0.772 -9.732 1.00 86.75 109 LEU A CA 1
ATOM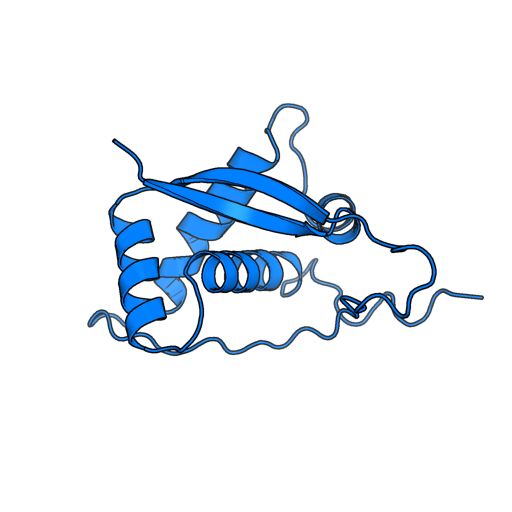 875 C C . LEU A 1 109 ? -1.559 -0.270 -10.763 1.00 86.75 109 LEU A C 1
ATOM 877 O O . LEU A 1 109 ? -1.285 -0.110 -11.953 1.00 86.75 109 LEU A O 1
ATOM 881 N N . LEU A 1 110 ? -2.214 -1.340 -10.311 1.00 83.38 110 LEU A N 1
ATOM 882 C CA . LEU A 1 110 ? -2.558 -2.504 -11.130 1.00 83.38 110 LEU A CA 1
ATOM 883 C C . LEU A 1 110 ? -4.009 -2.505 -11.616 1.00 83.38 110 LEU A C 1
ATOM 885 O O . LEU A 1 110 ? -4.286 -3.149 -12.624 1.00 83.38 110 LEU A O 1
ATOM 889 N N . GLU A 1 111 ? -4.916 -1.789 -10.952 1.00 76.69 111 GLU A N 1
ATOM 890 C CA . GLU A 1 111 ? -6.315 -1.630 -11.353 1.00 76.69 111 GLU A CA 1
ATOM 891 C C . GLU A 1 111 ? -6.565 -0.199 -11.859 1.00 76.69 111 GLU A C 1
ATOM 893 O O . GLU A 1 111 ? -6.523 0.770 -11.103 1.00 76.69 111 GLU A O 1
ATOM 898 N N . GLY A 1 112 ? -6.823 -0.051 -13.161 1.00 60.91 112 GLY A N 1
ATOM 899 C CA . GLY A 1 112 ? -7.126 1.229 -13.816 1.00 60.91 112 GLY A CA 1
ATOM 900 C C . GLY A 1 112 ? -6.974 1.145 -15.339 1.00 60.91 112 GLY A C 1
ATOM 901 O O . GLY A 1 112 ? -6.550 0.118 -15.853 1.00 60.91 112 GLY A O 1
ATOM 902 N N . GLU A 1 113 ? -7.240 2.227 -16.082 1.00 51.03 113 GLU A N 1
ATOM 903 C CA . GLU A 1 113 ? -7.122 2.260 -17.563 1.00 51.03 113 GLU A CA 1
ATOM 904 C C . GLU A 1 113 ? -5.713 1.918 -18.094 1.00 51.03 113 GLU A C 1
ATOM 906 O O . GLU A 1 113 ? -5.546 1.553 -19.254 1.00 51.03 113 GLU A O 1
ATOM 911 N N . LYS A 1 114 ? -4.680 2.031 -17.246 1.00 49.12 114 LYS A N 1
ATOM 912 C CA . LYS A 1 114 ? -3.305 1.567 -17.522 1.00 49.12 114 LYS A CA 1
ATOM 913 C C . LYS A 1 114 ? -2.928 0.285 -16.772 1.00 49.12 114 LYS A C 1
ATOM 915 O O . LYS A 1 114 ? -1.859 -0.271 -17.014 1.00 49.12 114 LYS A O 1
ATOM 920 N N . GLY A 1 115 ? -3.781 -0.156 -15.854 1.00 48.84 115 GLY A N 1
ATOM 921 C CA . GLY A 1 115 ? -3.637 -1.344 -15.029 1.00 48.84 115 GLY A CA 1
ATOM 922 C C . GLY A 1 115 ? -3.973 -2.594 -15.830 1.00 48.84 115 GLY A C 1
ATOM 923 O O . GLY A 1 115 ? -5.060 -3.148 -15.745 1.00 48.84 115 GLY A O 1
ATOM 924 N N . ASN A 1 116 ? -3.032 -3.029 -16.661 1.00 46.31 116 ASN A N 1
ATOM 925 C CA . ASN A 1 116 ? -3.139 -4.295 -17.373 1.00 46.31 116 ASN A CA 1
ATOM 926 C C . ASN A 1 116 ? -2.668 -5.429 -16.454 1.00 46.31 116 ASN A C 1
ATOM 928 O O . ASN A 1 116 ? -1.546 -5.918 -16.598 1.00 46.31 116 ASN A O 1
ATOM 932 N N . ALA A 1 117 ? -3.510 -5.834 -15.503 1.00 46.59 117 ALA A N 1
ATOM 933 C CA . ALA A 1 117 ? -3.305 -7.095 -14.796 1.00 46.59 117 ALA A CA 1
ATOM 934 C C . ALA A 1 117 ? -3.496 -8.305 -15.734 1.00 46.59 117 ALA A C 1
ATOM 936 O O . ALA A 1 117 ? -2.846 -9.329 -15.558 1.00 46.59 117 ALA A O 1
ATOM 937 N N . GLU A 1 118 ? -4.318 -8.164 -16.779 1.00 38.62 118 GLU A N 1
ATOM 938 C CA . GLU A 1 118 ? -4.666 -9.258 -17.697 1.00 38.62 118 GLU A CA 1
ATOM 939 C C . GLU A 1 118 ? -3.681 -9.455 -18.868 1.00 38.62 118 GLU A C 1
ATOM 941 O O . GLU A 1 118 ? -3.631 -10.529 -19.456 1.00 38.62 118 GLU A O 1
ATOM 946 N N . ASN A 1 119 ? -2.836 -8.474 -19.203 1.00 36.44 119 ASN A N 1
ATOM 947 C CA . ASN A 1 119 ? -2.179 -8.427 -20.526 1.00 36.44 119 ASN A CA 1
ATOM 948 C C . ASN A 1 119 ? -0.678 -8.780 -20.566 1.00 36.44 119 ASN A C 1
ATOM 950 O O . ASN A 1 119 ? -0.012 -8.525 -21.568 1.00 36.44 119 ASN A O 1
ATOM 954 N N . ARG A 1 120 ? -0.101 -9.359 -19.503 1.00 42.09 120 ARG A N 1
ATOM 955 C CA . ARG A 1 120 ? 1.313 -9.810 -19.523 1.00 42.09 120 ARG A CA 1
ATOM 956 C C . ARG A 1 120 ? 1.542 -11.278 -19.180 1.00 42.09 120 ARG A C 1
ATOM 958 O O . ARG A 1 120 ? 2.673 -11.737 -19.290 1.00 42.09 120 ARG A O 1
ATOM 965 N N . ALA A 1 121 ? 0.490 -12.039 -18.882 1.00 37.75 121 ALA A N 1
ATOM 966 C CA . ALA A 1 121 ? 0.597 -13.489 -18.720 1.00 37.75 121 ALA A CA 1
ATOM 967 C C . ALA A 1 121 ? 0.832 -14.248 -20.051 1.00 37.75 121 ALA A C 1
ATOM 969 O O . ALA A 1 121 ? 1.015 -15.459 -20.020 1.00 37.75 121 ALA A O 1
ATOM 970 N N . VAL A 1 122 ? 0.850 -13.569 -21.213 1.00 36.84 122 VAL A N 1
ATOM 971 C CA . VAL A 1 122 ? 0.825 -14.227 -22.542 1.00 36.84 122 VAL A CA 1
ATOM 972 C C . VAL A 1 122 ? 2.004 -13.873 -23.468 1.00 36.84 122 VAL A C 1
ATOM 974 O O . VAL A 1 122 ? 2.022 -14.278 -24.626 1.00 36.84 122 VAL A O 1
ATOM 977 N N . HIS A 1 123 ? 3.042 -13.180 -22.990 1.00 32.59 123 HIS A N 1
ATOM 978 C CA . HIS A 1 123 ? 4.250 -12.932 -23.797 1.00 32.59 123 HIS A CA 1
ATOM 979 C C . HIS A 1 123 ? 5.513 -13.512 -23.157 1.00 32.59 123 HIS A C 1
ATOM 981 O O . HIS A 1 123 ? 6.494 -12.816 -22.922 1.00 32.59 123 HIS A O 1
ATOM 987 N N . HIS A 1 124 ? 5.486 -14.823 -22.927 1.00 33.06 124 HIS A N 1
ATOM 988 C CA . HIS A 1 124 ? 6.669 -15.658 -23.105 1.00 33.06 124 HIS A CA 1
ATOM 989 C C . HIS A 1 124 ? 6.402 -16.567 -24.311 1.00 33.06 124 HIS A C 1
ATOM 991 O O . HIS A 1 124 ? 5.729 -17.589 -24.194 1.00 33.06 124 HIS A O 1
ATOM 997 N N . LYS A 1 125 ? 6.875 -16.134 -25.481 1.00 33.75 125 LYS A N 1
ATOM 998 C CA . LYS A 1 125 ? 7.240 -17.013 -26.593 1.00 33.75 125 LYS A CA 1
ATOM 999 C C . LYS A 1 125 ? 8.745 -16.916 -26.761 1.00 33.75 125 LYS A C 1
ATOM 1001 O O . LYS A 1 125 ? 9.249 -15.780 -26.609 1.00 33.75 125 LYS A O 1
#

Sequence (125 aa):
MGKIVSVDIPNSVIRAYLKKDDNEKTSVALKRILEKAIPKYFDHFGNFKGFKINFTVPLFLADGKQRVNTFERYAMSISEDNWECLNQAQAYTSLSKKSIAEIVILKELLEGEKGNAENRAVHHK

Radius of gyration: 15.25 Å; chains: 1; bounding box: 36×37×40 Å

pLDDT: mean 78.85, std 19.43, range [32.59, 96.62]